Protein AF-A0AA39YA03-F1 (afdb_monomer)

Nearest PDB structures (foldseek):
  3hz7-assembly1_A  TM=5.614E-01  e=4.262E+00  Desulfitobacterium hafniense
  2pcr-assembly1_C  TM=3.064E-01  e=2.338E+00  Aquifex aeolicus VF5
  4mtl-assembly1_A-2  TM=4.247E-01  e=6.799E+00  Homo sapiens

pLDDT: mean 84.55, std 16.04, range [38.94, 97.69]

Mean predicted aligned error: 8.25 Å

Secondary structure (DSSP, 8-state):
--------PPPEEE---HHHHHHHHHH--SSEEEEES--HHHHHHHHHHHHHTT---EEEEEETTTTEEEEE---HHHHHHHHHHHHHH--

Foldseek 3Di:
DDDDPPPPPAAEEEDDALVVVVVVLVPDPDQKYKYFDAAPVNVVVNVVVCVVVVPPKDFPDADNVRRMTMITRCDPVNVVVVVVVCVVPPD

Sequence (91 aa):
MLTSVTSSDPPTVRFTNTQDLFDAINCTIGDFLTVTNVSPSQFTEIEREREKRRRRFRFRRYDSESRILTITIPTGIHEALHLELYLRYRD

Solvent-accessible surface area (backbone atoms only — not comparable to full-atom values): 5489 Å² total; per-residue (Å²): 141,84,88,78,81,76,82,77,69,72,54,70,46,75,60,84,51,72,66,63,52,53,52,50,59,73,71,49,91,53,54,52,40,37,35,32,69,40,48,70,70,53,48,55,49,48,51,51,54,36,60,76,67,67,53,84,56,43,82,75,47,74,40,73,88,80,12,36,36,36,34,37,38,80,37,73,65,61,48,48,56,52,46,51,54,46,67,73,70,63,128

Structure (mmCIF, N/CA/C/O backbone):
data_AF-A0AA39YA03-F1
#
_entry.id   AF-A0AA39YA03-F1
#
loop_
_atom_site.group_PDB
_atom_site.id
_atom_site.type_symbol
_atom_site.label_atom_id
_atom_site.label_alt_id
_atom_site.label_comp_id
_atom_site.label_asym_id
_atom_site.label_entity_id
_atom_site.label_seq_id
_atom_site.pdbx_PDB_ins_code
_atom_site.Cartn_x
_atom_site.Cartn_y
_atom_site.Cartn_z
_atom_site.occupancy
_atom_site.B_iso_or_equiv
_atom_site.auth_seq_id
_atom_site.auth_comp_id
_atom_site.auth_asym_id
_atom_site.auth_atom_id
_atom_site.pdbx_PDB_model_num
ATOM 1 N N . MET A 1 1 ? -4.229 20.199 -34.099 1.00 43.88 1 MET A N 1
ATOM 2 C CA . MET A 1 1 ? -4.839 19.540 -32.926 1.00 43.88 1 MET A CA 1
ATOM 3 C C . MET A 1 1 ? -4.024 18.304 -32.598 1.00 43.88 1 MET A C 1
ATOM 5 O O . MET A 1 1 ? -3.945 17.438 -33.454 1.00 43.88 1 MET A O 1
ATOM 9 N N . LEU A 1 2 ? -3.412 18.226 -31.415 1.00 38.94 2 LEU A N 1
ATOM 10 C CA . LEU A 1 2 ? -2.842 16.983 -30.885 1.00 38.94 2 LEU A CA 1
ATOM 11 C C . LEU A 1 2 ? -3.134 16.926 -29.383 1.00 38.94 2 LEU A C 1
ATOM 13 O O . LEU A 1 2 ? -2.394 17.463 -28.567 1.00 38.94 2 LEU A O 1
ATOM 17 N N . THR A 1 3 ? -4.262 16.317 -29.033 1.00 51.31 3 THR A N 1
ATOM 18 C CA . THR A 1 3 ? -4.561 15.875 -27.672 1.00 51.31 3 THR A CA 1
ATOM 19 C C . THR A 1 3 ? -4.026 14.459 -27.526 1.00 51.31 3 THR A C 1
ATOM 21 O O . THR A 1 3 ? -4.629 13.519 -28.035 1.00 51.31 3 THR A O 1
ATOM 24 N N . SER A 1 4 ? -2.904 14.302 -26.830 1.00 42.81 4 SER A N 1
ATOM 25 C CA . SER A 1 4 ? -2.572 13.027 -26.200 1.00 42.81 4 SER A CA 1
ATOM 26 C C . SER A 1 4 ? -2.377 13.298 -24.719 1.00 42.81 4 SER A C 1
ATOM 28 O O . SER A 1 4 ? -1.272 13.535 -24.241 1.00 42.81 4 SER A O 1
ATOM 30 N N . VAL A 1 5 ? -3.498 13.360 -24.003 1.00 50.34 5 VAL A N 1
ATOM 31 C CA . VAL A 1 5 ? -3.486 13.177 -22.556 1.00 50.34 5 VAL A CA 1
ATOM 32 C C . VAL A 1 5 ? -3.371 11.672 -22.370 1.00 50.34 5 VAL A C 1
ATOM 34 O O . VAL A 1 5 ? -4.370 10.959 -22.380 1.00 50.34 5 VAL A O 1
ATOM 37 N N . THR A 1 6 ? -2.146 11.159 -22.274 1.00 45.78 6 THR A N 1
ATOM 38 C CA . THR A 1 6 ? -1.949 9.855 -21.648 1.00 45.78 6 THR A CA 1
ATOM 39 C C . THR A 1 6 ? -2.352 10.049 -20.194 1.00 45.78 6 THR A C 1
ATOM 41 O O . THR A 1 6 ? -1.581 10.614 -19.419 1.00 45.78 6 THR A O 1
ATOM 44 N N . SER A 1 7 ? -3.577 9.673 -19.824 1.00 50.66 7 SER A N 1
ATOM 45 C CA . SER A 1 7 ? -3.958 9.559 -18.418 1.00 50.66 7 SER A CA 1
ATOM 46 C C . SER A 1 7 ? -3.136 8.415 -17.825 1.00 50.66 7 SER A C 1
ATOM 48 O O . SER A 1 7 ? -3.559 7.262 -17.785 1.00 50.66 7 SER A O 1
ATOM 50 N N . SER A 1 8 ? -1.897 8.718 -17.445 1.00 57.41 8 SER A N 1
ATOM 51 C CA . SER A 1 8 ? -1.014 7.837 -16.692 1.00 57.41 8 SER A CA 1
ATOM 52 C C . SER A 1 8 ? -1.457 7.853 -15.233 1.00 57.41 8 SER A C 1
ATOM 54 O O . SER A 1 8 ? -0.683 8.225 -14.347 1.00 57.41 8 SER A O 1
ATOM 56 N N . ASP A 1 9 ? -2.732 7.557 -14.986 1.00 61.22 9 ASP A N 1
ATOM 57 C CA . ASP A 1 9 ? -3.205 7.456 -13.619 1.00 61.22 9 ASP A CA 1
ATOM 58 C C . ASP A 1 9 ? -2.400 6.344 -12.942 1.00 61.22 9 ASP A C 1
ATOM 60 O O . ASP A 1 9 ? -2.196 5.273 -13.531 1.00 61.22 9 ASP A O 1
ATOM 64 N N . PRO A 1 10 ? -1.858 6.601 -11.742 1.00 67.44 10 PRO A N 1
ATOM 65 C CA . PRO A 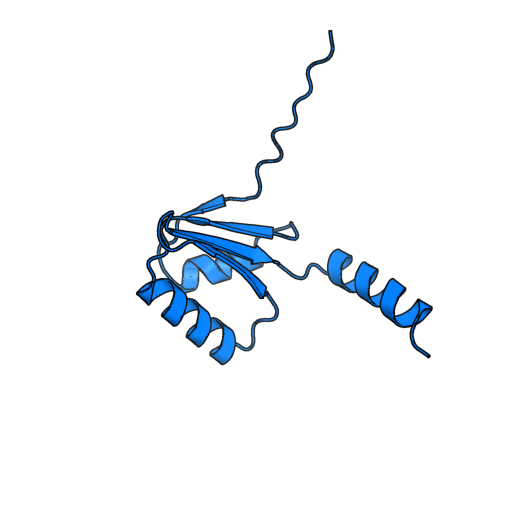1 10 ? -1.062 5.612 -11.043 1.00 67.44 10 PRO A CA 1
ATOM 66 C C . PRO A 1 10 ? -1.897 4.340 -10.853 1.00 67.44 10 PRO A C 1
ATOM 68 O O . PRO A 1 10 ? -3.101 4.436 -10.573 1.00 67.44 10 PRO A O 1
ATOM 71 N N . PRO A 1 11 ? -1.287 3.146 -10.983 1.00 85.38 11 PRO A N 1
ATOM 72 C CA . PRO A 1 11 ? -2.015 1.897 -10.824 1.00 85.38 11 PRO A CA 1
ATOM 73 C C . PRO A 1 11 ? -2.712 1.910 -9.463 1.00 85.38 11 PRO A C 1
ATOM 75 O O . PRO A 1 11 ? -2.089 2.150 -8.425 1.00 85.38 11 PRO A O 1
ATOM 78 N N . THR A 1 12 ? -4.032 1.736 -9.495 1.00 93.38 12 THR A N 1
ATOM 79 C CA . THR A 1 12 ? -4.902 1.873 -8.329 1.00 93.38 12 THR A CA 1
ATOM 80 C C . THR A 1 12 ? -5.664 0.577 -8.110 1.00 93.38 12 THR A C 1
ATOM 82 O O . THR A 1 12 ? -6.342 0.091 -9.013 1.00 93.38 12 THR A O 1
ATOM 85 N N . VAL A 1 13 ? -5.573 0.023 -6.904 1.00 94.75 13 VAL A N 1
ATOM 86 C CA . VAL A 1 13 ? -6.290 -1.190 -6.495 1.00 94.75 13 VAL A CA 1
ATOM 87 C C . VAL A 1 13 ? -7.165 -0.908 -5.281 1.00 94.75 13 VAL A C 1
ATOM 89 O O . VAL A 1 13 ? -6.899 -0.005 -4.485 1.00 94.75 13 VAL A O 1
ATOM 92 N N . ARG A 1 14 ? -8.238 -1.679 -5.122 1.00 96.62 14 ARG A N 1
ATOM 93 C CA . ARG A 1 14 ? -9.064 -1.646 -3.914 1.00 96.62 14 ARG A CA 1
ATOM 94 C C . ARG A 1 14 ? -8.560 -2.696 -2.937 1.00 96.62 14 ARG A C 1
ATOM 96 O O . ARG A 1 14 ? -8.360 -3.841 -3.326 1.00 96.62 14 ARG A O 1
ATOM 103 N N . PHE A 1 15 ? -8.392 -2.317 -1.677 1.00 97.31 15 PHE A N 1
ATOM 104 C CA . PHE A 1 15 ? -8.025 -3.260 -0.633 1.00 97.31 15 PHE A CA 1
ATOM 105 C C . PHE A 1 15 ? -9.160 -4.255 -0.365 1.00 97.31 15 PHE A C 1
ATOM 107 O O . PHE A 1 15 ? -10.306 -3.860 -0.121 1.00 97.31 15 PHE A O 1
ATOM 114 N N . THR A 1 16 ? -8.810 -5.538 -0.395 1.00 96.31 16 THR A N 1
ATOM 115 C CA . THR A 1 16 ? -9.671 -6.677 -0.057 1.00 96.31 16 THR A CA 1
ATOM 116 C C . THR A 1 16 ? -9.133 -7.376 1.185 1.00 96.31 16 THR A C 1
ATOM 118 O O . THR A 1 16 ? -9.807 -7.439 2.210 1.00 96.31 16 THR A O 1
ATOM 121 N N . ASN A 1 17 ? -7.898 -7.860 1.103 1.00 96.50 17 ASN A N 1
ATOM 122 C CA . ASN A 1 17 ? -7.161 -8.474 2.191 1.00 96.50 17 ASN A CA 1
ATOM 123 C C . ASN A 1 17 ? -5.649 -8.271 1.994 1.00 96.50 17 ASN A C 1
ATOM 125 O O . ASN A 1 17 ? -5.175 -7.863 0.930 1.00 96.50 17 ASN A O 1
ATOM 129 N N . THR A 1 18 ? -4.888 -8.571 3.043 1.00 95.50 18 THR A N 1
ATOM 130 C CA . THR A 1 18 ? -3.436 -8.382 3.068 1.00 95.50 18 THR A CA 1
ATOM 131 C C . THR A 1 18 ? -2.705 -9.260 2.049 1.00 95.50 18 THR A C 1
ATOM 133 O O . THR A 1 18 ? -1.679 -8.844 1.523 1.00 95.50 18 THR A O 1
ATOM 136 N N . GLN A 1 19 ? -3.208 -10.453 1.729 1.00 94.75 19 GLN A N 1
ATOM 137 C CA . GLN A 1 19 ? -2.554 -11.337 0.765 1.00 94.75 19 GLN A CA 1
ATOM 138 C C . GLN A 1 19 ? -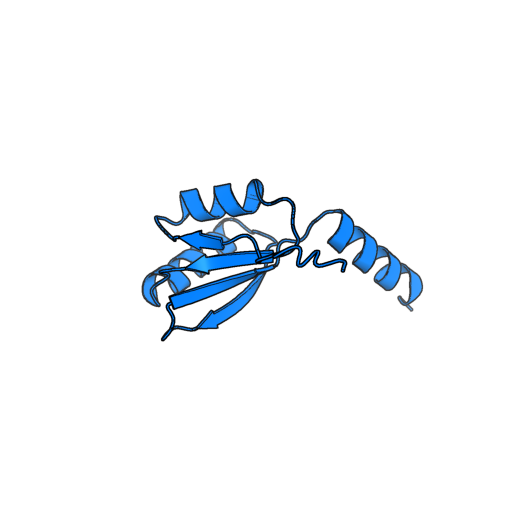2.664 -10.787 -0.664 1.00 94.75 19 GLN A C 1
ATOM 140 O O . GLN A 1 19 ? -1.634 -10.567 -1.300 1.00 94.75 19 GLN A O 1
ATOM 145 N N . ASP A 1 20 ? -3.876 -10.445 -1.106 1.00 94.88 20 ASP A N 1
ATOM 146 C CA . ASP A 1 20 ? -4.130 -9.877 -2.438 1.00 94.88 20 ASP A CA 1
ATOM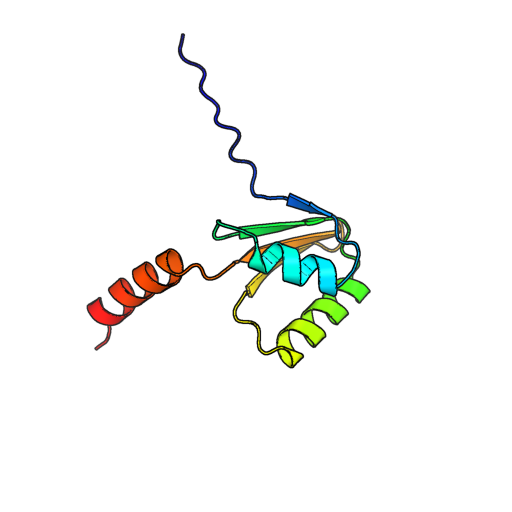 147 C C . ASP A 1 20 ? -3.337 -8.583 -2.664 1.00 94.88 20 ASP A C 1
ATOM 149 O O . ASP A 1 20 ? -2.811 -8.344 -3.751 1.00 94.88 20 ASP A O 1
ATOM 153 N N . LEU A 1 21 ? -3.207 -7.748 -1.625 1.00 95.44 21 LEU A N 1
ATOM 154 C CA . LEU A 1 21 ? -2.392 -6.536 -1.687 1.00 95.44 21 LEU A CA 1
ATOM 155 C C . LEU A 1 21 ? -0.927 -6.857 -2.012 1.00 95.44 21 LEU A C 1
ATOM 157 O O . LEU A 1 21 ? -0.302 -6.177 -2.823 1.00 95.44 21 LEU A O 1
ATOM 161 N N . PHE A 1 22 ? -0.352 -7.867 -1.363 1.00 94.19 22 PHE A N 1
ATOM 162 C CA . PHE A 1 22 ? 1.057 -8.204 -1.554 1.00 94.19 22 PHE A CA 1
ATOM 163 C C . PHE A 1 22 ? 1.288 -8.824 -2.931 1.00 94.19 22 PHE A C 1
ATOM 165 O O . PHE A 1 22 ? 2.320 -8.549 -3.547 1.00 94.19 22 PHE A O 1
ATOM 172 N N . ASP A 1 23 ? 0.320 -9.586 -3.432 1.00 93.50 23 ASP A N 1
ATOM 173 C CA . ASP A 1 23 ? 0.347 -10.121 -4.789 1.00 93.50 23 ASP A CA 1
ATOM 174 C C . ASP A 1 23 ? 0.242 -8.992 -5.826 1.00 93.50 23 ASP A C 1
ATOM 176 O O . ASP A 1 23 ? 1.056 -8.929 -6.747 1.00 93.50 23 ASP A O 1
ATOM 180 N N . ALA A 1 24 ? -0.635 -8.005 -5.608 1.00 93.06 24 ALA A N 1
ATOM 181 C CA . ALA A 1 24 ? -0.712 -6.810 -6.449 1.00 93.06 24 ALA A CA 1
ATOM 182 C C . ALA A 1 24 ? 0.610 -6.022 -6.474 1.00 93.06 24 ALA A C 1
ATOM 184 O O . ALA A 1 24 ? 1.060 -5.605 -7.542 1.00 93.06 24 ALA A O 1
ATOM 185 N N . ILE A 1 25 ? 1.278 -5.863 -5.325 1.00 92.25 25 ILE A N 1
ATOM 186 C CA . ILE A 1 25 ? 2.600 -5.218 -5.248 1.00 92.25 25 ILE A CA 1
ATOM 187 C C . ILE A 1 25 ? 3.639 -5.993 -6.071 1.00 92.25 25 ILE A C 1
ATOM 189 O O . ILE A 1 25 ? 4.433 -5.375 -6.772 1.00 92.25 25 ILE A O 1
ATOM 193 N N . ASN A 1 26 ? 3.638 -7.328 -6.013 1.00 89.94 26 ASN A N 1
ATOM 194 C CA . ASN A 1 26 ? 4.574 -8.156 -6.784 1.00 89.94 26 ASN A CA 1
ATOM 195 C C . ASN A 1 26 ? 4.344 -8.066 -8.298 1.00 89.94 26 ASN A C 1
ATOM 197 O O . ASN A 1 26 ? 5.298 -8.164 -9.065 1.00 89.94 26 ASN A O 1
ATOM 201 N N . CYS A 1 27 ? 3.093 -7.898 -8.725 1.00 88.94 27 CYS A N 1
ATOM 202 C CA . CYS A 1 27 ? 2.719 -7.808 -10.136 1.00 88.94 27 CYS A CA 1
ATOM 203 C C . CYS A 1 27 ? 2.788 -6.381 -10.702 1.00 88.94 27 CYS A C 1
ATOM 205 O O . CYS A 1 27 ? 2.582 -6.190 -11.901 1.00 88.94 27 CYS A O 1
ATOM 207 N N . THR A 1 28 ? 3.05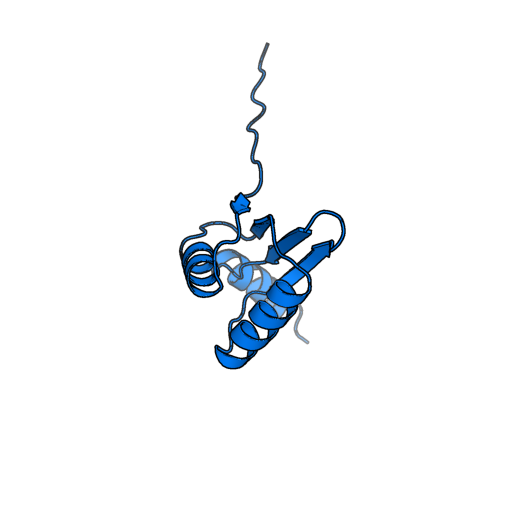6 -5.369 -9.873 1.00 89.50 28 THR A N 1
ATOM 208 C CA . THR A 1 28 ? 3.116 -3.978 -10.329 1.00 89.50 28 THR A CA 1
ATOM 209 C C . THR A 1 28 ? 4.443 -3.705 -11.036 1.00 89.50 28 THR A C 1
AT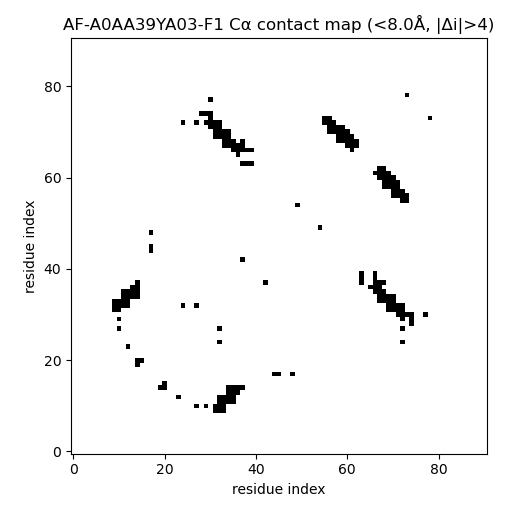OM 211 O O . THR A 1 28 ? 5.516 -3.906 -10.477 1.00 89.50 28 THR A O 1
ATOM 214 N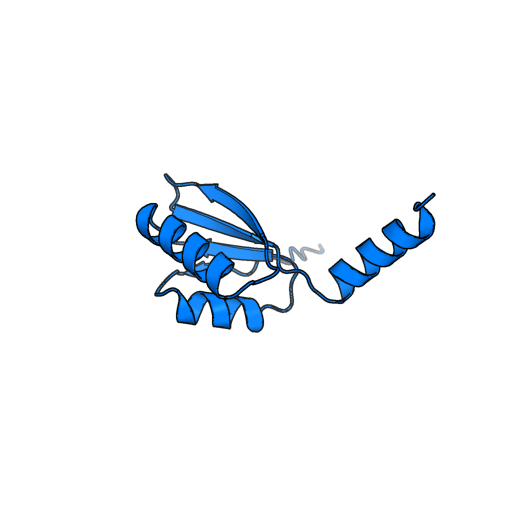 N . ILE A 1 29 ? 4.361 -3.209 -12.272 1.00 82.62 29 ILE A N 1
ATOM 215 C CA . ILE A 1 29 ? 5.524 -2.922 -13.133 1.00 82.62 29 ILE A CA 1
ATOM 216 C C . ILE A 1 29 ? 6.102 -1.510 -12.867 1.00 82.62 29 ILE A C 1
ATOM 218 O O . ILE A 1 29 ? 7.205 -1.196 -13.304 1.00 82.62 29 ILE A O 1
ATOM 222 N N . GLY A 1 30 ? 5.384 -0.657 -12.127 1.00 84.50 30 GLY A N 1
ATOM 223 C CA . GLY A 1 30 ? 5.784 0.719 -11.807 1.00 84.50 30 GLY A CA 1
ATOM 224 C C . GLY A 1 30 ? 6.346 0.922 -10.396 1.00 84.50 30 GLY A C 1
ATOM 225 O O . GLY A 1 30 ? 6.290 0.040 -9.543 1.00 84.50 30 GLY A O 1
ATOM 226 N N . ASP A 1 31 ? 6.827 2.139 -10.137 1.00 87.69 31 ASP A N 1
ATOM 227 C CA . ASP A 1 31 ? 7.445 2.522 -8.856 1.00 87.69 31 ASP A CA 1
ATOM 228 C C . ASP A 1 31 ? 6.430 2.867 -7.757 1.00 87.69 31 ASP A C 1
ATOM 230 O O . ASP A 1 31 ? 6.804 3.082 -6.603 1.00 87.69 31 ASP A O 1
ATOM 234 N N . PHE A 1 32 ? 5.141 2.950 -8.095 1.00 90.81 32 PHE A N 1
ATOM 235 C CA . PHE A 1 32 ? 4.081 3.307 -7.158 1.00 90.81 32 PHE A CA 1
ATOM 236 C C . PHE A 1 32 ? 2.837 2.450 -7.357 1.00 90.81 32 PHE A C 1
ATOM 238 O O . PHE A 1 32 ? 2.515 2.079 -8.481 1.00 90.81 32 PHE A O 1
ATOM 245 N N . LEU A 1 33 ? 2.116 2.210 -6.262 1.00 94.38 33 LEU A N 1
ATOM 246 C CA . LEU A 1 33 ? 0.784 1.610 -6.240 1.00 94.38 33 LEU A CA 1
ATOM 247 C C . LEU A 1 33 ? -0.105 2.394 -5.272 1.00 94.38 33 LEU A C 1
ATOM 249 O O . LEU A 1 33 ? 0.255 2.593 -4.108 1.00 94.38 33 LEU A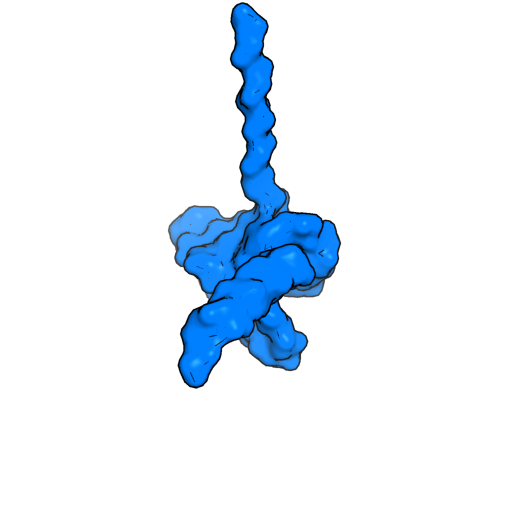 O 1
ATOM 253 N N . THR A 1 34 ? -1.271 2.821 -5.744 1.00 96.00 34 THR A N 1
ATOM 254 C CA . THR A 1 34 ? -2.310 3.417 -4.902 1.00 96.00 34 THR A CA 1
ATOM 255 C C . THR A 1 34 ? -3.291 2.337 -4.469 1.00 96.00 34 THR A C 1
ATOM 257 O O . THR A 1 34 ? -3.790 1.559 -5.276 1.00 96.00 34 THR A O 1
ATOM 260 N N . VAL A 1 35 ? -3.593 2.292 -3.179 1.00 96.94 35 VAL A N 1
ATOM 261 C CA . VAL A 1 35 ? -4.512 1.334 -2.574 1.00 96.94 35 VAL A CA 1
ATOM 262 C C . VAL A 1 35 ? -5.643 2.113 -1.921 1.00 96.94 35 VAL A C 1
ATOM 264 O O . VAL A 1 35 ? -5.408 2.987 -1.092 1.00 96.94 35 VAL A O 1
ATOM 267 N N . THR A 1 36 ? -6.876 1.811 -2.300 1.00 97.69 36 THR A N 1
ATOM 268 C CA . THR A 1 36 ? -8.083 2.469 -1.784 1.00 97.69 36 THR A CA 1
ATOM 269 C C . THR A 1 36 ? -8.818 1.578 -0.792 1.00 97.69 36 THR A C 1
ATOM 271 O O . THR A 1 36 ? -8.631 0.361 -0.781 1.00 97.69 36 THR A O 1
ATOM 274 N N . ASN A 1 37 ? -9.706 2.174 0.008 1.00 97.56 37 ASN A N 1
ATOM 275 C CA . ASN A 1 37 ? -10.547 1.473 0.981 1.00 97.56 37 ASN A CA 1
ATOM 276 C C . ASN A 1 37 ? -9.745 0.744 2.077 1.00 97.56 37 ASN A C 1
ATOM 278 O O . ASN A 1 37 ? -10.132 -0.336 2.517 1.00 97.56 37 ASN A O 1
ATOM 282 N N . VAL A 1 38 ? -8.639 1.344 2.520 1.00 97.38 38 VAL A N 1
ATOM 283 C CA . VAL A 1 38 ? -7.847 0.857 3.657 1.00 97.38 38 VAL A CA 1
ATOM 284 C C . VAL A 1 38 ? -8.323 1.562 4.925 1.00 97.38 38 VAL A C 1
ATOM 286 O O . VAL A 1 38 ? -8.204 2.779 5.036 1.00 97.38 38 VAL A O 1
ATOM 289 N N . SER A 1 39 ? -8.894 0.824 5.876 1.00 97.69 39 SER A N 1
ATOM 290 C CA . SER A 1 39 ? -9.233 1.372 7.194 1.00 97.69 39 SER A CA 1
ATOM 291 C C . SER A 1 39 ? -7.977 1.570 8.061 1.00 97.69 39 SER A C 1
ATOM 293 O O . SER A 1 39 ? -6.952 0.933 7.811 1.00 97.69 39 SER A O 1
ATOM 295 N N . PRO A 1 40 ? -8.039 2.372 9.143 1.00 97.31 40 PRO A N 1
ATOM 296 C CA . PRO A 1 40 ? -6.905 2.520 10.058 1.00 97.31 40 PRO A CA 1
ATOM 297 C C . PRO A 1 40 ? -6.436 1.195 10.675 1.00 97.31 40 PRO A C 1
ATOM 299 O O . PRO A 1 40 ? -5.237 0.957 10.768 1.00 97.31 40 PRO A O 1
ATOM 302 N N . SER A 1 41 ? -7.363 0.301 11.038 1.00 97.00 41 SER A N 1
ATOM 303 C CA . SER A 1 41 ? -7.010 -1.018 11.579 1.00 97.00 41 SER A CA 1
ATOM 304 C C . SER A 1 41 ? -6.345 -1.915 10.535 1.00 97.00 41 SER A C 1
ATOM 306 O O . SER A 1 41 ? -5.372 -2.597 10.847 1.00 97.00 41 SER A O 1
ATOM 308 N N . GLN A 1 42 ? -6.827 -1.876 9.289 1.00 97.56 42 GLN A N 1
ATOM 309 C CA . GLN A 1 42 ? -6.222 -2.600 8.171 1.00 97.56 42 GLN A CA 1
ATOM 310 C C . GLN A 1 42 ? -4.837 -2.049 7.840 1.00 97.56 42 GLN A C 1
ATOM 312 O O . GLN A 1 42 ? -3.925 -2.824 7.586 1.00 97.56 42 GLN A O 1
ATOM 317 N N . PHE A 1 43 ? -4.643 -0.729 7.895 1.00 97.50 43 PHE A N 1
ATOM 318 C CA . PHE A 1 43 ? -3.327 -0.123 7.712 1.00 97.50 43 PHE A CA 1
ATOM 319 C C . PHE A 1 43 ? -2.318 -0.662 8.737 1.00 97.50 43 PHE A C 1
ATOM 321 O O . PHE A 1 43 ? -1.261 -1.151 8.346 1.00 97.50 43 PHE A O 1
ATOM 328 N N . THR A 1 44 ? -2.676 -0.688 10.025 1.00 96.69 44 THR A N 1
ATOM 329 C CA . THR A 1 44 ? -1.819 -1.265 11.075 1.00 96.69 44 THR A CA 1
ATOM 330 C C . THR A 1 44 ? -1.528 -2.756 10.850 1.00 96.69 44 THR A C 1
ATOM 332 O O . THR A 1 44 ? -0.417 -3.222 11.108 1.00 96.69 44 THR A O 1
ATOM 335 N N . GLU A 1 45 ? -2.500 -3.528 10.355 1.00 96.69 45 GLU A N 1
ATOM 336 C CA . GLU A 1 45 ? -2.292 -4.938 9.999 1.00 96.69 45 GLU A CA 1
ATOM 337 C C . GLU A 1 45 ? -1.299 -5.090 8.836 1.00 96.69 45 GLU A C 1
ATOM 339 O O . GLU A 1 45 ? -0.364 -5.890 8.917 1.00 96.69 45 GLU A O 1
ATOM 344 N N . ILE A 1 46 ? -1.462 -4.283 7.785 1.00 96.75 46 ILE A N 1
ATOM 345 C CA . ILE A 1 46 ? -0.575 -4.250 6.619 1.00 96.75 46 ILE A CA 1
ATOM 346 C C . ILE A 1 46 ? 0.853 -3.881 7.043 1.00 96.75 46 ILE A C 1
ATOM 348 O O . ILE A 1 46 ? 1.806 -4.504 6.569 1.00 96.75 46 ILE A O 1
ATOM 352 N N . GLU A 1 47 ? 1.025 -2.912 7.950 1.00 96.19 47 GLU A N 1
ATOM 353 C CA . GLU A 1 47 ? 2.334 -2.548 8.506 1.00 96.19 47 GLU A CA 1
ATOM 354 C C . GLU A 1 47 ? 2.999 -3.728 9.217 1.00 96.19 47 GLU A C 1
ATOM 356 O O . GLU A 1 47 ? 4.145 -4.076 8.910 1.00 96.19 47 GLU A O 1
ATOM 361 N N . ARG A 1 48 ? 2.258 -4.395 10.108 1.00 96.62 48 ARG A N 1
ATOM 362 C CA . ARG A 1 48 ? 2.745 -5.562 10.851 1.00 96.62 48 ARG A CA 1
ATOM 363 C C . ARG A 1 48 ? 3.132 -6.711 9.918 1.00 96.62 48 ARG A C 1
ATOM 365 O O . ARG A 1 48 ? 4.194 -7.312 10.078 1.00 96.62 48 ARG A O 1
ATOM 372 N N . GLU A 1 49 ? 2.294 -7.029 8.934 1.00 96.31 49 GLU A N 1
ATOM 373 C CA . GLU A 1 49 ? 2.570 -8.104 7.976 1.00 96.31 49 GLU A CA 1
ATOM 374 C C . GLU A 1 49 ? 3.737 -7.757 7.044 1.00 96.31 49 GLU A C 1
ATOM 376 O O . GLU A 1 49 ? 4.548 -8.628 6.718 1.00 96.31 49 GLU A O 1
ATOM 381 N N . ARG A 1 50 ? 3.894 -6.484 6.664 1.00 95.44 50 ARG A N 1
ATOM 382 C CA . ARG A 1 50 ? 5.054 -6.011 5.898 1.00 95.44 50 ARG A CA 1
ATOM 383 C C . ARG A 1 50 ? 6.353 -6.241 6.668 1.00 95.44 50 ARG A C 1
ATOM 385 O O . ARG A 1 50 ? 7.311 -6.752 6.081 1.00 95.44 50 ARG A O 1
ATOM 392 N N . GLU A 1 51 ? 6.387 -5.863 7.946 1.00 95.00 51 GLU A N 1
ATOM 393 C CA . GLU A 1 51 ? 7.550 -6.036 8.823 1.00 95.00 51 GLU A CA 1
ATOM 394 C C . GLU A 1 51 ? 7.886 -7.519 9.008 1.00 95.00 51 GLU A C 1
ATOM 396 O O . GLU A 1 51 ? 9.011 -7.945 8.738 1.00 95.00 51 GLU A O 1
ATOM 401 N N . LYS A 1 52 ? 6.882 -8.332 9.351 1.00 96.06 52 LYS A N 1
ATOM 402 C CA . LYS A 1 52 ? 7.011 -9.786 9.510 1.00 96.06 52 LYS A CA 1
ATOM 403 C C . LYS A 1 52 ? 7.556 -10.470 8.254 1.00 96.06 52 LYS A C 1
ATOM 405 O O . LYS A 1 52 ? 8.424 -11.334 8.348 1.00 96.06 52 LYS A O 1
ATOM 410 N N . ARG A 1 53 ? 7.083 -10.066 7.071 1.00 93.94 53 ARG A N 1
ATOM 411 C CA . ARG A 1 53 ? 7.530 -10.593 5.768 1.00 93.94 53 ARG A CA 1
ATOM 412 C C . ARG A 1 53 ? 8.809 -9.917 5.246 1.00 93.94 53 ARG A C 1
ATOM 414 O O . ARG A 1 53 ? 9.231 -10.221 4.131 1.00 93.94 53 ARG A O 1
ATOM 421 N N . ARG A 1 54 ? 9.408 -8.991 6.010 1.00 92.69 54 ARG A N 1
ATOM 422 C CA . ARG A 1 54 ? 10.628 -8.229 5.671 1.00 92.69 54 ARG A CA 1
ATOM 423 C C . ARG A 1 54 ? 10.584 -7.604 4.272 1.00 92.69 54 ARG A C 1
ATOM 425 O O . ARG A 1 54 ? 11.554 -7.649 3.515 1.00 92.69 54 ARG A O 1
ATOM 432 N N . ARG A 1 55 ? 9.434 -7.042 3.890 1.00 91.12 55 ARG A N 1
ATOM 433 C CA . ARG A 1 55 ? 9.236 -6.502 2.537 1.00 91.12 55 ARG A CA 1
ATOM 434 C C . ARG A 1 55 ? 9.902 -5.139 2.369 1.00 91.12 55 ARG A C 1
ATOM 436 O O . ARG A 1 55 ? 9.813 -4.275 3.237 1.00 91.12 55 ARG A O 1
ATOM 443 N N . ARG A 1 56 ? 10.523 -4.932 1.203 1.00 88.56 56 ARG A N 1
ATOM 444 C CA . ARG A 1 56 ? 11.326 -3.734 0.892 1.00 88.56 56 ARG A CA 1
ATOM 445 C C . ARG A 1 56 ? 10.514 -2.526 0.412 1.00 88.56 56 ARG A C 1
ATOM 447 O O . ARG A 1 56 ? 11.028 -1.411 0.472 1.00 88.56 56 ARG A O 1
ATOM 454 N N . PHE A 1 57 ? 9.264 -2.718 -0.026 1.00 91.56 57 PHE A N 1
ATOM 455 C CA . PHE A 1 57 ? 8.383 -1.606 -0.408 1.00 91.56 57 PHE A CA 1
ATOM 456 C C . PHE A 1 57 ? 8.144 -0.652 0.765 1.00 91.56 57 PHE A C 1
ATOM 458 O O . PHE A 1 57 ? 8.301 -1.037 1.926 1.00 91.56 57 PHE A O 1
ATOM 465 N N . ARG A 1 58 ? 7.797 0.604 0.477 1.00 91.56 58 ARG A N 1
ATOM 466 C CA . ARG A 1 58 ? 7.666 1.666 1.488 1.00 91.56 58 ARG A CA 1
ATOM 467 C C . ARG A 1 58 ? 6.278 2.286 1.439 1.00 91.56 58 ARG A C 1
ATOM 469 O O . ARG A 1 58 ? 5.750 2.511 0.356 1.00 91.56 58 ARG A O 1
ATOM 476 N N . PHE A 1 59 ? 5.710 2.605 2.596 1.00 94.12 59 PHE A N 1
ATOM 477 C CA . PHE A 1 59 ? 4.503 3.427 2.660 1.00 94.12 59 PHE A CA 1
ATOM 478 C C . PHE A 1 59 ? 4.903 4.890 2.486 1.00 94.12 59 PHE A C 1
ATOM 480 O O . PHE A 1 59 ? 5.682 5.416 3.276 1.00 94.12 59 PHE A O 1
ATOM 487 N N . ARG A 1 60 ? 4.421 5.531 1.419 1.00 93.25 60 ARG A N 1
ATOM 488 C CA . ARG A 1 60 ? 4.730 6.934 1.114 1.00 93.25 60 ARG A CA 1
ATOM 489 C C . ARG A 1 60 ? 3.761 7.886 1.800 1.00 93.25 60 ARG A C 1
ATOM 491 O O . ARG A 1 60 ? 4.176 8.932 2.286 1.00 93.25 60 ARG A O 1
ATOM 498 N N . ARG A 1 61 ? 2.472 7.543 1.794 1.00 94.50 61 ARG A N 1
ATOM 499 C CA . ARG A 1 61 ? 1.405 8.330 2.416 1.00 94.50 61 ARG A CA 1
ATOM 500 C C . ARG A 1 61 ? 0.237 7.421 2.758 1.00 94.50 61 ARG A C 1
ATOM 502 O O . ARG A 1 61 ? -0.147 6.601 1.931 1.00 94.50 61 ARG A O 1
ATOM 509 N N . TYR A 1 62 ? -0.343 7.624 3.931 1.00 97.19 62 TYR A N 1
ATOM 510 C CA . TYR A 1 62 ? -1.654 7.102 4.280 1.00 97.19 62 TYR A CA 1
ATOM 511 C C . TYR A 1 62 ? -2.551 8.274 4.682 1.00 97.19 62 TYR A C 1
ATOM 513 O O . TYR A 1 62 ? -2.137 9.127 5.464 1.00 97.19 62 TYR A O 1
ATOM 521 N N . ASP A 1 63 ? -3.744 8.338 4.101 1.00 96.81 63 ASP A N 1
ATOM 522 C CA . ASP A 1 63 ? -4.795 9.285 4.460 1.00 96.81 63 ASP A CA 1
ATOM 523 C C . ASP A 1 63 ? -5.981 8.500 5.026 1.00 96.81 63 ASP A C 1
ATOM 525 O O . ASP A 1 63 ? -6.640 7.748 4.303 1.00 96.81 63 ASP A O 1
ATOM 529 N N . SER A 1 64 ? -6.237 8.661 6.325 1.00 94.56 64 SER A N 1
ATOM 530 C CA . SER A 1 64 ? -7.295 7.939 7.031 1.00 94.56 64 SER A CA 1
ATOM 531 C C . SER A 1 64 ? -8.699 8.439 6.707 1.00 94.56 64 SER A C 1
ATOM 533 O O . SER A 1 64 ? -9.642 7.655 6.816 1.00 94.5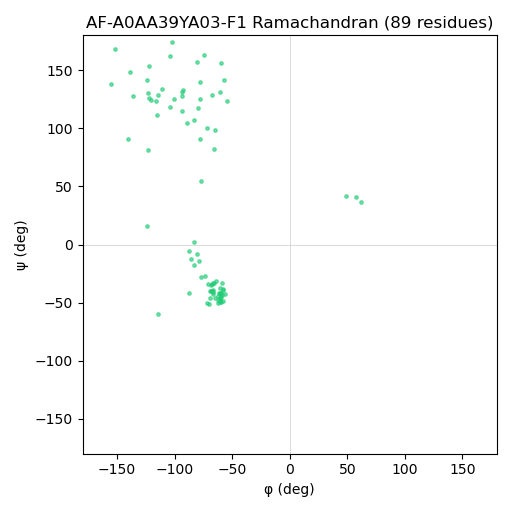6 64 SER A O 1
ATOM 535 N N . GLU A 1 65 ? -8.854 9.709 6.318 1.00 95.88 65 GLU A N 1
ATOM 536 C CA . GLU A 1 65 ? -10.157 10.265 5.937 1.00 95.88 65 GLU A CA 1
ATOM 537 C C . GLU A 1 65 ? -10.583 9.692 4.585 1.00 95.88 65 GLU A C 1
ATOM 539 O O . GLU A 1 65 ? -11.661 9.108 4.459 1.00 95.88 65 GLU A O 1
ATOM 544 N N . SER A 1 66 ? -9.680 9.757 3.602 1.00 95.94 66 SER A N 1
ATOM 545 C CA . SER A 1 66 ? -9.922 9.231 2.253 1.00 95.94 66 SER A CA 1
ATOM 546 C C . SER A 1 66 ? -9.756 7.709 2.150 1.00 95.94 66 SER A C 1
ATOM 548 O O . SER A 1 66 ? -10.173 7.110 1.158 1.00 95.94 66 SER A O 1
ATOM 550 N N . ARG A 1 67 ? -9.152 7.060 3.159 1.00 97.44 67 ARG A N 1
ATOM 551 C CA . ARG A 1 67 ? -8.810 5.622 3.179 1.00 97.44 67 ARG A CA 1
ATOM 552 C C . ARG A 1 67 ? -7.904 5.211 2.018 1.00 97.44 67 ARG A C 1
ATOM 554 O O . ARG A 1 67 ? -8.106 4.162 1.397 1.00 97.44 67 ARG A O 1
ATOM 561 N N . ILE A 1 68 ? -6.923 6.059 1.711 1.00 97.44 68 ILE A N 1
ATOM 562 C CA . ILE A 1 68 ? -5.988 5.876 0.597 1.00 97.44 68 ILE A CA 1
ATOM 563 C C . ILE A 1 68 ? -4.578 5.666 1.141 1.00 97.44 68 ILE A C 1
ATOM 565 O O . ILE A 1 68 ? -4.071 6.469 1.921 1.00 97.44 68 ILE A O 1
ATOM 569 N N . LEU A 1 69 ? -3.930 4.601 0.680 1.00 96.94 69 LEU A N 1
ATOM 570 C CA . LEU A 1 69 ? -2.539 4.270 0.949 1.00 96.94 69 LEU A CA 1
ATOM 571 C C . LEU A 1 69 ? -1.740 4.311 -0.357 1.00 96.94 69 LEU A C 1
ATOM 573 O O . LEU A 1 69 ? -2.036 3.584 -1.298 1.00 96.94 69 LEU A O 1
ATOM 577 N N . THR A 1 70 ? -0.688 5.120 -0.406 1.00 96.06 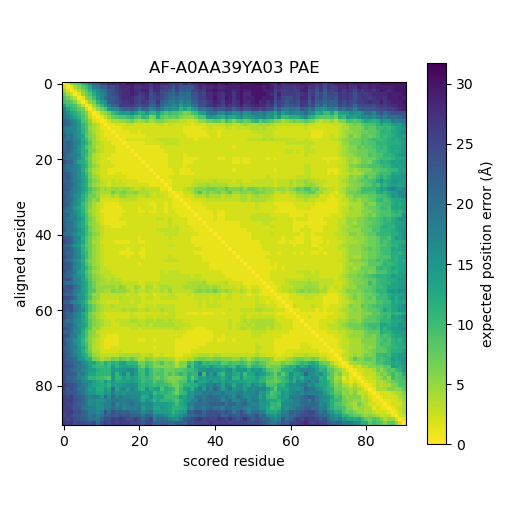70 THR A N 1
ATOM 578 C CA . THR A 1 70 ? 0.282 5.127 -1.505 1.00 96.06 70 THR A CA 1
ATOM 579 C C . THR A 1 70 ? 1.529 4.354 -1.100 1.00 96.06 70 THR A C 1
ATOM 581 O O . THR A 1 70 ? 2.173 4.668 -0.093 1.00 96.06 70 THR A O 1
ATOM 584 N N . ILE A 1 71 ? 1.899 3.372 -1.915 1.00 95.00 71 ILE A N 1
ATOM 585 C CA . ILE A 1 71 ? 3.057 2.501 -1.720 1.00 95.00 71 ILE A CA 1
ATOM 586 C C . ILE A 1 71 ? 4.097 2.814 -2.791 1.00 95.00 71 ILE A C 1
ATOM 588 O O . ILE A 1 71 ? 3.757 2.912 -3.964 1.00 95.00 71 ILE A O 1
ATOM 592 N N . THR A 1 72 ? 5.360 2.942 -2.389 1.00 92.62 72 THR A N 1
ATOM 593 C CA . THR A 1 72 ? 6.510 2.966 -3.298 1.00 92.62 72 THR A CA 1
ATOM 594 C C . THR A 1 72 ? 7.070 1.557 -3.444 1.00 92.62 72 THR A C 1
ATOM 596 O O . THR A 1 72 ? 7.397 0.908 -2.442 1.00 92.62 72 THR A O 1
ATOM 599 N N . ILE A 1 73 ? 7.222 1.106 -4.682 1.00 90.38 73 ILE A N 1
ATOM 600 C CA . ILE A 1 73 ? 7.748 -0.203 -5.046 1.00 90.38 73 ILE A CA 1
ATOM 601 C C . ILE A 1 73 ? 9.184 -0.012 -5.535 1.00 90.38 73 ILE A C 1
ATOM 603 O O . ILE A 1 73 ? 9.404 0.696 -6.514 1.00 90.38 73 ILE A O 1
ATOM 607 N N . PRO A 1 74 ? 10.180 -0.609 -4.863 1.00 82.38 74 PRO A N 1
ATOM 608 C CA . PRO A 1 74 ? 11.543 -0.569 -5.352 1.00 82.38 74 PRO A CA 1
ATOM 609 C C . PRO A 1 74 ? 11.647 -1.478 -6.580 1.00 82.38 74 PRO A C 1
ATOM 611 O O . PRO A 1 74 ? 11.713 -2.701 -6.455 1.00 82.38 74 PRO A O 1
ATOM 614 N N . THR A 1 75 ? 11.613 -0.890 -7.773 1.00 76.31 75 THR A N 1
ATOM 615 C CA . THR A 1 75 ? 11.901 -1.607 -9.019 1.00 76.31 75 THR A CA 1
ATOM 616 C C . THR A 1 75 ? 13.412 -1.730 -9.216 1.00 76.31 75 THR A C 1
ATOM 618 O O . THR A 1 75 ? 14.183 -0.937 -8.681 1.00 76.31 75 THR A O 1
ATOM 621 N N . GLY A 1 76 ? 13.872 -2.713 -9.996 1.00 70.06 76 GLY A N 1
ATOM 622 C CA . GLY A 1 76 ? 15.304 -2.864 -10.286 1.00 70.06 76 GLY A CA 1
ATOM 623 C C . GLY A 1 76 ? 15.911 -1.625 -10.955 1.00 70.06 76 GLY A C 1
ATOM 624 O O . GLY A 1 76 ? 17.047 -1.276 -10.663 1.00 70.06 76 GLY A O 1
ATOM 625 N N . ILE A 1 77 ? 15.133 -0.916 -11.783 1.00 67.31 77 ILE A N 1
ATOM 626 C CA . ILE A 1 77 ? 15.534 0.363 -12.388 1.00 67.31 77 ILE A CA 1
ATOM 627 C C . ILE A 1 77 ? 15.616 1.456 -11.320 1.00 67.31 77 ILE A C 1
ATOM 629 O O . ILE A 1 77 ? 16.612 2.172 -11.262 1.00 67.31 77 ILE A O 1
ATOM 633 N N . HIS A 1 78 ? 14.614 1.556 -10.442 1.00 66.56 78 HIS A N 1
ATOM 634 C CA . HIS A 1 78 ? 14.630 2.487 -9.316 1.00 66.56 78 HIS A CA 1
ATOM 635 C C . HIS A 1 78 ? 15.836 2.241 -8.394 1.00 66.56 78 HIS A C 1
ATOM 637 O O . HIS A 1 78 ? 16.528 3.181 -8.003 1.00 66.56 78 HIS A O 1
ATOM 643 N N . GLU A 1 79 ? 16.147 0.978 -8.092 1.00 69.06 79 GLU A N 1
ATOM 644 C CA . GLU A 1 79 ? 17.319 0.608 -7.297 1.00 69.06 79 GLU A CA 1
ATOM 645 C C . GLU A 1 79 ? 18.632 0.865 -8.043 1.00 69.06 79 GLU A C 1
ATOM 647 O O . GLU A 1 79 ? 19.564 1.368 -7.426 1.00 69.06 79 GLU A O 1
ATOM 652 N N . ALA A 1 80 ? 18.714 0.590 -9.349 1.00 70.94 80 ALA A N 1
ATOM 653 C CA . ALA A 1 80 ? 19.906 0.844 -10.159 1.00 70.94 80 ALA A CA 1
ATOM 654 C C . ALA A 1 80 ? 20.204 2.343 -10.303 1.00 70.94 80 ALA A C 1
ATOM 656 O O . ALA A 1 80 ? 21.357 2.745 -10.171 1.00 70.94 80 ALA A O 1
ATOM 657 N N . LEU A 1 81 ? 19.177 3.177 -10.491 1.00 67.81 81 LEU A N 1
ATOM 658 C CA . LEU A 1 81 ? 19.316 4.634 -10.518 1.00 67.81 81 LEU A CA 1
ATOM 659 C C . LEU A 1 81 ? 19.826 5.164 -9.171 1.00 67.81 81 LEU A C 1
ATOM 661 O O . LEU A 1 81 ? 20.740 5.986 -9.117 1.00 67.81 81 LEU A O 1
ATOM 665 N N . HIS A 1 82 ? 19.264 4.668 -8.065 1.00 69.62 82 HIS A N 1
ATOM 666 C CA . HIS A 1 82 ? 19.747 5.025 -6.734 1.00 69.62 82 HIS A CA 1
ATOM 667 C C . HIS A 1 82 ? 21.148 4.477 -6.453 1.00 69.62 82 HIS A C 1
ATOM 669 O O . HIS A 1 82 ? 21.924 5.146 -5.774 1.00 69.62 82 HIS A O 1
ATOM 675 N N . LEU A 1 83 ? 21.492 3.303 -6.983 1.00 70.44 83 LEU A N 1
ATOM 676 C CA . LEU A 1 83 ? 22.820 2.715 -6.861 1.00 70.44 83 LEU A CA 1
ATOM 677 C C . LEU A 1 83 ? 23.859 3.514 -7.648 1.00 70.44 83 LEU A C 1
ATOM 679 O O . LEU A 1 83 ? 24.948 3.721 -7.132 1.00 70.44 83 LEU A O 1
ATOM 683 N N . GLU A 1 84 ? 23.535 4.002 -8.846 1.00 66.94 84 GLU A N 1
ATOM 684 C CA . GLU A 1 84 ? 24.431 4.865 -9.621 1.00 66.94 84 GLU A CA 1
ATOM 685 C C . GLU A 1 84 ? 24.740 6.151 -8.850 1.00 66.94 84 GLU A C 1
ATOM 687 O O . GLU A 1 84 ? 25.905 6.490 -8.659 1.00 66.94 84 GLU A O 1
ATOM 692 N N . LEU A 1 85 ? 23.709 6.831 -8.338 1.00 67.88 85 LEU A N 1
ATOM 693 C CA . LEU A 1 85 ? 23.892 8.021 -7.505 1.00 67.88 85 LEU A CA 1
ATOM 694 C C . LEU A 1 85 ? 24.688 7.702 -6.235 1.00 67.88 85 LEU A C 1
ATOM 696 O O . LEU A 1 85 ? 25.591 8.449 -5.870 1.00 67.88 85 LEU A O 1
ATOM 700 N N . TYR A 1 86 ? 24.390 6.578 -5.585 1.00 67.12 86 TYR A N 1
ATOM 701 C CA . TYR A 1 86 ? 25.112 6.139 -4.397 1.00 67.12 86 TYR A CA 1
ATOM 702 C C . TYR A 1 86 ? 26.589 5.867 -4.697 1.00 67.12 86 TYR A C 1
ATOM 704 O O . TYR A 1 86 ? 27.444 6.363 -3.982 1.00 67.12 86 TYR A O 1
ATOM 712 N N . LEU A 1 87 ? 26.917 5.134 -5.762 1.00 71.62 87 LEU A N 1
ATOM 713 C CA . LEU A 1 87 ? 28.303 4.857 -6.152 1.00 71.62 87 LEU A CA 1
ATOM 714 C C . LEU A 1 87 ? 29.049 6.121 -6.588 1.00 71.62 87 LEU A C 1
ATOM 716 O O . LEU A 1 87 ? 30.251 6.222 -6.367 1.00 71.62 87 LEU A O 1
ATOM 720 N N . ARG A 1 88 ? 28.352 7.078 -7.206 1.00 71.81 88 ARG A N 1
ATOM 721 C CA . ARG A 1 88 ? 28.950 8.304 -7.746 1.00 71.81 88 ARG A CA 1
ATOM 722 C C . ARG A 1 88 ? 29.283 9.350 -6.683 1.00 71.81 88 ARG A C 1
ATOM 724 O O . ARG A 1 88 ? 30.185 10.148 -6.908 1.00 71.81 88 ARG A O 1
ATOM 731 N N . TYR A 1 89 ? 28.559 9.358 -5.566 1.00 74.25 89 TYR A N 1
ATOM 732 C CA . TYR A 1 89 ? 28.689 10.367 -4.506 1.00 74.25 89 TYR A CA 1
ATOM 733 C C . TYR A 1 89 ? 28.987 9.764 -3.127 1.00 74.25 89 TYR A C 1
ATOM 735 O O . TYR A 1 89 ? 28.801 10.425 -2.107 1.00 74.25 89 TYR A O 1
ATOM 743 N N . ARG A 1 90 ? 29.409 8.499 -3.074 1.00 60.69 90 ARG A N 1
ATOM 744 C CA . ARG A 1 90 ? 29.923 7.890 -1.850 1.00 60.69 90 ARG A CA 1
ATOM 745 C C . ARG A 1 90 ? 31.395 8.268 -1.695 1.00 60.69 90 ARG A C 1
ATOM 747 O O . ARG A 1 90 ? 32.226 7.736 -2.426 1.00 60.69 90 ARG A O 1
ATOM 754 N N . ASP A 1 91 ? 31.662 9.156 -0.743 1.00 55.34 91 ASP A N 1
ATOM 755 C CA . ASP A 1 91 ? 32.988 9.379 -0.152 1.00 55.34 91 ASP A CA 1
ATOM 756 C C . ASP A 1 91 ? 33.384 8.210 0.772 1.00 55.34 91 ASP A C 1
ATOM 758 O O . ASP A 1 91 ? 32.510 7.717 1.534 1.00 55.34 91 ASP A O 1
#

Radius of gyration: 15.74 Å; Cα contacts (8 Å, |Δi|>4): 102; chains: 1; bounding box: 44×31×44 Å

Organism: NCBI:txid92897